Protein AF-A0A179B3Q0-F1 (afdb_monomer_lite)

Foldseek 3Di:
DDPVVLVVVLVVLLVVLVVLLVLLVVLLVLLLVLQVVCDPPPASDNPPCPPPCVVPVVVVVVNLVSLLVSLLSLVVLVVVLVVVLVVLVVSLVVLVVDDDPDVVVSVVSVVSSVVSNVSSDRDRHRNNVVSVVVQVPPPPSVVVNVVSVVVVPPPDDPDDDDDDDDDDDD

Sequence (170 aa):
MDKDQFRRQVAELVKAGDKYEDAQNELSFAVGQSCKDLQSNGVCAPSSDDDRWSNLDELRHLRTPVHTSLVAVDKELKHVSEQQHKVIADLRASLSSFEFRDDAERNEFVKILDKLDRKFTYVSPEGMNLIGNVLSKTPGFDSLIDGIHSSSSAQGPKGSGQGQKSAGGK

Structure (mmCIF, N/CA/C/O backbone):
data_AF-A0A179B3Q0-F1
#
_entry.id   AF-A0A179B3Q0-F1
#
loop_
_atom_site.group_PDB
_atom_site.id
_atom_site.type_symbol
_atom_site.label_atom_id
_atom_site.label_alt_id
_atom_site.label_comp_id
_atom_site.label_asym_id
_atom_site.label_entity_id
_atom_site.label_seq_id
_atom_site.pdbx_PDB_ins_code
_atom_site.Cartn_x
_atom_site.Cartn_y
_atom_site.Cartn_z
_atom_site.occupancy
_atom_site.B_iso_or_equiv
_atom_site.auth_seq_id
_atom_site.auth_comp_id
_atom_site.auth_asym_id
_atom_site.auth_atom_id
_atom_site.pdbx_PDB_model_num
ATOM 1 N N . MET A 1 1 ? -5.591 -9.766 24.129 1.00 78.62 1 MET A N 1
ATOM 2 C CA . MET A 1 1 ? -4.928 -8.481 23.829 1.00 78.62 1 MET A CA 1
ATOM 3 C C . MET A 1 1 ? -5.637 -7.400 24.617 1.00 78.62 1 MET A C 1
ATOM 5 O O . MET A 1 1 ? -6.854 -7.477 24.705 1.00 78.62 1 MET A O 1
ATOM 9 N N . ASP A 1 2 ? -4.923 -6.469 25.244 1.00 84.38 2 ASP A N 1
ATOM 10 C CA . ASP A 1 2 ? -5.567 -5.375 25.982 1.00 84.38 2 ASP A CA 1
ATOM 11 C C . ASP A 1 2 ? -5.894 -4.176 25.070 1.00 84.38 2 ASP A C 1
ATOM 13 O O . ASP A 1 2 ? -5.406 -4.067 23.939 1.00 84.38 2 ASP A O 1
ATOM 17 N N . LYS A 1 3 ? -6.752 -3.275 25.560 1.00 83.38 3 LYS A N 1
ATOM 18 C CA . LYS A 1 3 ? -7.259 -2.125 24.798 1.00 83.38 3 LYS A CA 1
ATOM 19 C C . LYS A 1 3 ? -6.173 -1.094 24.466 1.00 83.38 3 LYS A C 1
ATOM 21 O O . LYS A 1 3 ? -6.235 -0.464 23.410 1.00 83.38 3 LYS A O 1
ATOM 26 N N . ASP A 1 4 ? -5.162 -0.932 25.313 1.00 87.81 4 ASP A N 1
ATOM 27 C CA . ASP A 1 4 ? -4.078 0.030 25.084 1.00 87.81 4 ASP A CA 1
ATOM 28 C C . ASP A 1 4 ? -3.059 -0.511 24.078 1.00 87.81 4 ASP A C 1
ATOM 30 O O . ASP A 1 4 ? -2.545 0.219 23.228 1.00 87.81 4 ASP A O 1
ATOM 34 N N . GLN A 1 5 ? -2.785 -1.812 24.122 1.00 88.56 5 GLN A N 1
ATOM 35 C CA . GLN A 1 5 ? -2.051 -2.536 23.094 1.00 88.56 5 GLN A CA 1
ATOM 36 C C . GLN A 1 5 ? -2.781 -2.450 21.750 1.00 88.56 5 GLN A C 1
ATOM 38 O O . GLN A 1 5 ? -2.137 -2.168 20.742 1.00 88.56 5 GLN A O 1
ATOM 43 N N . PHE A 1 6 ? -4.109 -2.596 21.735 1.00 90.88 6 PHE A N 1
ATOM 44 C CA . PHE A 1 6 ? -4.926 -2.402 20.534 1.00 90.88 6 PHE A CA 1
ATOM 45 C C . PHE A 1 6 ? -4.798 -1.013 19.941 1.00 90.88 6 PHE A C 1
ATOM 47 O O . PHE A 1 6 ? -4.459 -0.871 18.768 1.00 90.88 6 PHE A O 1
ATOM 54 N N . ARG A 1 7 ? -4.987 0.017 20.760 1.00 91.06 7 ARG A N 1
ATOM 55 C CA . ARG A 1 7 ? -4.857 1.407 20.318 1.00 91.06 7 ARG A CA 1
ATOM 56 C C . ARG A 1 7 ? -3.471 1.703 19.753 1.00 91.06 7 ARG A C 1
ATOM 58 O O . ARG A 1 7 ? -3.370 2.346 18.713 1.00 91.06 7 ARG A O 1
ATOM 65 N N . ARG A 1 8 ? -2.414 1.195 20.395 1.00 93.56 8 ARG A N 1
ATOM 66 C CA . ARG A 1 8 ? -1.037 1.329 19.897 1.00 93.56 8 ARG A CA 1
ATOM 67 C C . ARG A 1 8 ? -0.837 0.625 18.560 1.00 93.56 8 ARG A C 1
ATOM 69 O O . ARG A 1 8 ? -0.287 1.234 17.653 1.00 93.56 8 ARG A O 1
ATOM 76 N N . GLN A 1 9 ? -1.312 -0.611 18.412 1.00 93.88 9 GLN A N 1
ATOM 77 C CA . GLN A 1 9 ? -1.194 -1.339 17.146 1.00 93.88 9 GLN A CA 1
ATOM 78 C C . GLN A 1 9 ? -1.946 -0.644 16.012 1.00 93.88 9 GLN A C 1
ATOM 80 O O . GLN A 1 9 ? -1.394 -0.500 14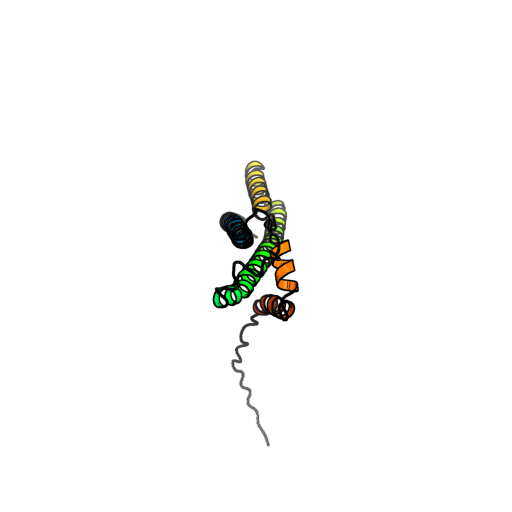.928 1.00 93.88 9 GLN A O 1
ATOM 85 N N . VAL A 1 10 ? -3.160 -0.147 16.264 1.00 94.62 10 VAL A N 1
ATOM 86 C CA . VAL A 1 10 ? -3.913 0.629 15.270 1.00 94.62 10 VAL A CA 1
ATOM 87 C C . VAL A 1 10 ? -3.160 1.906 14.885 1.00 94.62 10 VAL A C 1
ATOM 89 O O . VAL A 1 10 ? -3.060 2.207 13.702 1.00 94.62 10 VAL A O 1
ATOM 92 N N . ALA A 1 11 ? -2.589 2.637 15.847 1.00 95.44 11 ALA A N 1
ATOM 93 C CA . ALA A 1 11 ? -1.833 3.860 15.568 1.00 95.44 11 ALA A CA 1
ATOM 94 C C . ALA A 1 11 ? -0.557 3.602 14.744 1.00 95.44 11 ALA A C 1
ATOM 96 O O . ALA A 1 11 ? -0.288 4.320 13.780 1.00 95.44 11 ALA A O 1
ATOM 97 N N . GLU A 1 12 ? 0.202 2.558 15.081 1.00 96.06 12 GLU A N 1
ATOM 98 C CA . GLU A 1 12 ? 1.368 2.145 14.290 1.00 96.06 12 GLU A CA 1
ATOM 99 C C . GLU A 1 12 ? 0.959 1.709 12.883 1.00 96.06 12 GLU A C 1
ATOM 101 O O . GLU A 1 12 ? 1.621 2.060 11.906 1.00 96.06 12 GLU A O 1
ATOM 106 N N . LEU A 1 13 ? -0.171 1.012 12.761 1.00 96.06 13 LEU A N 1
ATOM 107 C CA . LEU A 1 13 ? -0.683 0.573 11.474 1.00 96.06 13 LEU A CA 1
ATOM 108 C C . LEU A 1 13 ? -1.132 1.749 10.601 1.00 96.06 13 LEU A C 1
ATOM 110 O O . LEU A 1 13 ? -0.890 1.719 9.400 1.00 96.06 13 LEU A O 1
ATOM 114 N N . VAL A 1 14 ? -1.708 2.809 11.185 1.00 97.19 14 VAL A N 1
ATOM 115 C CA . VAL A 1 14 ? -2.007 4.065 10.467 1.00 97.19 14 VAL A CA 1
ATOM 116 C C . VAL A 1 14 ? -0.740 4.654 9.859 1.00 97.19 14 VAL A C 1
ATOM 118 O O . VAL A 1 14 ? -0.693 4.894 8.655 1.00 97.19 14 VAL A O 1
ATOM 121 N N . LYS A 1 15 ? 0.316 4.797 10.663 1.00 96.25 15 LYS A N 1
ATOM 122 C CA . LYS A 1 15 ? 1.605 5.317 10.196 1.00 96.25 15 LYS A CA 1
ATOM 123 C C . LYS A 1 15 ? 2.244 4.420 9.133 1.00 96.25 15 LYS A C 1
ATOM 125 O O . LYS A 1 15 ? 2.881 4.918 8.208 1.00 96.25 15 LYS A O 1
ATOM 130 N N . ALA A 1 16 ? 2.111 3.103 9.272 1.00 95.31 16 ALA A N 1
ATOM 131 C CA . ALA A 1 16 ? 2.576 2.151 8.269 1.00 95.31 16 ALA A CA 1
ATOM 132 C C . ALA A 1 16 ? 1.769 2.261 6.966 1.00 95.31 16 ALA A C 1
ATOM 134 O O . ALA A 1 16 ? 2.358 2.185 5.894 1.00 95.31 16 ALA A O 1
ATOM 135 N N . GLY A 1 17 ? 0.457 2.492 7.056 1.00 96.62 17 GLY A N 1
ATOM 136 C CA . GLY A 1 17 ? -0.423 2.693 5.907 1.00 96.62 17 GLY A CA 1
ATOM 137 C C . GLY A 1 17 ? -0.065 3.939 5.102 1.00 96.62 17 GLY A C 1
ATOM 138 O O . GLY A 1 17 ? -0.035 3.868 3.880 1.00 96.62 17 GLY A O 1
ATOM 139 N N . ASP A 1 18 ? 0.269 5.050 5.767 1.00 96.75 18 ASP A N 1
ATOM 140 C CA . ASP A 1 18 ? 0.743 6.268 5.089 1.00 96.75 18 ASP A CA 1
ATOM 141 C C . ASP A 1 18 ? 2.034 6.001 4.301 1.00 96.75 18 ASP A C 1
ATOM 143 O O . ASP A 1 18 ? 2.117 6.285 3.112 1.00 96.75 18 ASP A O 1
ATOM 147 N N . LYS A 1 19 ? 3.013 5.344 4.934 1.00 96.31 19 LYS A N 1
ATOM 148 C CA . LYS A 1 19 ? 4.273 4.976 4.268 1.00 96.31 19 LYS A CA 1
ATOM 149 C C . LYS A 1 19 ? 4.081 3.988 3.121 1.00 96.31 19 LYS A C 1
ATOM 151 O O . LYS A 1 19 ? 4.841 4.012 2.160 1.00 96.31 19 LYS A O 1
ATOM 156 N N . TYR A 1 20 ? 3.123 3.076 3.255 1.00 97.06 20 TYR A N 1
ATOM 157 C CA . TYR A 1 20 ? 2.820 2.092 2.224 1.00 97.06 20 TYR A CA 1
ATOM 158 C C . TYR A 1 20 ? 2.219 2.757 0.981 1.00 97.06 20 TYR A C 1
ATOM 160 O O . TYR A 1 20 ? 2.630 2.457 -0.137 1.00 97.06 20 TYR A O 1
ATOM 168 N N . GLU A 1 21 ? 1.290 3.691 1.185 1.00 96.31 21 GLU A N 1
ATOM 169 C CA . GLU A 1 21 ? 0.707 4.509 0.121 1.00 96.31 21 GLU A CA 1
ATOM 170 C C . GLU A 1 21 ? 1.782 5.356 -0.581 1.00 96.31 21 GLU A C 1
ATOM 172 O O . GLU A 1 21 ? 1.861 5.353 -1.811 1.00 96.31 21 GLU A O 1
ATOM 177 N N . ASP A 1 22 ? 2.674 5.998 0.180 1.00 96.00 22 ASP A N 1
ATOM 178 C CA . ASP A 1 22 ? 3.824 6.725 -0.374 1.00 96.00 22 ASP A CA 1
ATOM 179 C C . ASP A 1 22 ? 4.720 5.805 -1.218 1.00 96.00 22 ASP A C 1
ATOM 181 O O . ASP A 1 22 ? 5.053 6.136 -2.355 1.00 96.00 22 ASP A O 1
ATOM 185 N N . ALA A 1 23 ? 5.045 4.611 -0.716 1.00 95.00 23 ALA A N 1
ATOM 186 C CA . ALA A 1 23 ? 5.873 3.647 -1.436 1.00 95.00 23 ALA A CA 1
ATOM 187 C C . ALA A 1 23 ? 5.211 3.136 -2.731 1.00 95.00 23 ALA A C 1
ATOM 189 O O . ALA A 1 23 ? 5.899 2.952 -3.737 1.00 95.00 23 ALA A O 1
ATOM 190 N N . GLN A 1 24 ? 3.886 2.940 -2.750 1.00 94.44 24 GLN A N 1
ATOM 191 C CA . GLN A 1 24 ? 3.161 2.628 -3.988 1.00 94.44 24 GLN A CA 1
ATOM 192 C C . GLN A 1 24 ? 3.238 3.773 -5.001 1.00 94.44 24 GLN A C 1
ATOM 194 O O . GLN A 1 24 ? 3.467 3.529 -6.188 1.00 94.44 24 GLN A O 1
ATOM 199 N N . ASN A 1 25 ? 3.074 5.016 -4.545 1.00 93.88 25 ASN A N 1
ATOM 200 C CA . ASN A 1 25 ? 3.167 6.194 -5.403 1.00 93.88 25 ASN A CA 1
ATOM 201 C C . ASN A 1 25 ? 4.582 6.360 -5.978 1.00 93.88 25 ASN A C 1
ATOM 203 O O . ASN A 1 25 ? 4.734 6.614 -7.174 1.00 93.88 25 ASN A O 1
ATOM 207 N N . GLU A 1 26 ? 5.615 6.162 -5.157 1.00 93.62 26 GLU A N 1
ATOM 208 C CA . GLU A 1 26 ? 7.016 6.196 -5.583 1.00 93.62 26 GLU A CA 1
ATOM 209 C C . GLU A 1 26 ? 7.332 5.096 -6.596 1.00 93.62 26 GLU A C 1
ATOM 211 O O . GLU A 1 26 ? 7.937 5.377 -7.634 1.00 93.62 26 GLU A O 1
ATOM 216 N N . LEU A 1 27 ? 6.884 3.860 -6.347 1.00 92.19 27 LEU A N 1
ATOM 217 C CA . LEU A 1 27 ? 7.059 2.764 -7.297 1.00 92.19 27 LEU A CA 1
ATOM 218 C C . LEU A 1 27 ? 6.343 3.072 -8.619 1.00 92.19 27 LEU A C 1
ATOM 220 O O . LEU A 1 27 ? 6.934 2.909 -9.685 1.00 92.19 27 LEU A O 1
ATOM 224 N N . SER A 1 28 ? 5.099 3.552 -8.561 1.00 90.56 28 SER A N 1
ATOM 225 C CA . SER A 1 28 ? 4.325 3.928 -9.747 1.00 90.56 28 SER A CA 1
ATOM 226 C C . SER A 1 28 ? 5.025 5.016 -10.564 1.00 90.56 28 SER A C 1
ATOM 228 O O . SER A 1 28 ? 5.180 4.892 -11.783 1.00 90.56 28 SER A O 1
ATOM 230 N N . PHE A 1 29 ? 5.559 6.040 -9.894 1.00 87.25 29 PHE A N 1
ATOM 231 C CA . PHE A 1 29 ? 6.360 7.075 -10.537 1.00 87.25 29 PHE A CA 1
ATOM 232 C C . PHE A 1 29 ? 7.640 6.507 -11.165 1.00 87.25 29 PHE A C 1
ATOM 234 O O . PHE A 1 29 ? 7.933 6.807 -12.323 1.00 87.25 29 PHE A O 1
ATOM 241 N N . ALA A 1 30 ? 8.387 5.669 -10.442 1.00 86.50 30 ALA A N 1
ATOM 242 C CA . ALA A 1 30 ? 9.637 5.084 -10.918 1.00 86.50 30 ALA A CA 1
ATOM 243 C C . ALA A 1 30 ? 9.425 4.169 -12.135 1.00 86.50 30 ALA A C 1
ATOM 245 O O . ALA A 1 30 ? 10.168 4.264 -13.113 1.00 86.50 30 ALA A O 1
ATOM 246 N N . VAL A 1 31 ? 8.380 3.337 -12.120 1.00 84.94 31 VAL A N 1
ATOM 247 C CA . VAL A 1 31 ? 7.977 2.512 -13.271 1.00 84.94 31 VAL A CA 1
ATOM 248 C C . VAL A 1 31 ? 7.573 3.401 -14.448 1.00 84.94 31 VAL A C 1
ATOM 250 O O . VAL A 1 31 ? 8.047 3.189 -15.566 1.00 84.94 31 VAL A O 1
ATOM 253 N N . GLY A 1 32 ? 6.783 4.449 -14.200 1.00 80.38 32 GLY A N 1
ATOM 254 C CA . GLY A 1 32 ? 6.385 5.412 -15.225 1.00 80.38 32 GLY A CA 1
ATOM 255 C C . GLY A 1 32 ? 7.570 6.133 -15.880 1.00 80.38 32 GLY A C 1
ATOM 256 O O . GLY A 1 32 ? 7.590 6.291 -17.100 1.00 80.38 32 GLY A O 1
ATOM 257 N N . GLN A 1 33 ? 8.583 6.539 -15.106 1.00 76.00 33 GLN A N 1
ATOM 258 C CA . GLN A 1 33 ? 9.818 7.129 -15.646 1.00 76.00 33 GLN A CA 1
ATOM 259 C C . GLN A 1 33 ? 10.635 6.104 -16.430 1.00 76.00 33 GLN A C 1
ATOM 261 O O . GLN A 1 33 ? 11.033 6.370 -17.561 1.00 76.00 33 GLN A O 1
ATOM 266 N N . SER A 1 34 ? 10.792 4.898 -15.881 1.00 70.38 34 SER A N 1
ATOM 267 C CA . SER A 1 34 ? 11.495 3.802 -16.546 1.00 70.38 34 SER A CA 1
ATOM 268 C C . SER A 1 34 ? 10.892 3.494 -17.923 1.00 70.38 34 SER A C 1
ATOM 270 O O . SER A 1 34 ? 11.616 3.295 -18.900 1.00 70.38 34 SER A O 1
ATOM 272 N N . CYS A 1 35 ? 9.562 3.548 -18.031 1.00 66.31 35 CYS A N 1
ATOM 273 C CA . CYS A 1 35 ? 8.837 3.438 -19.291 1.00 66.31 35 CYS A CA 1
ATOM 274 C C . CYS A 1 35 ? 8.991 4.640 -20.234 1.00 66.31 35 CYS A C 1
ATOM 276 O O . CYS A 1 35 ? 9.042 4.448 -21.449 1.00 66.31 35 CYS A O 1
ATOM 278 N N . LYS A 1 36 ? 9.051 5.873 -19.716 1.00 60.66 36 LYS A N 1
ATOM 279 C CA . LYS A 1 36 ? 9.277 7.075 -20.537 1.00 60.66 36 LYS A CA 1
ATOM 280 C C . LYS A 1 36 ? 10.667 7.068 -21.167 1.00 60.66 36 LYS A C 1
ATOM 282 O O . LYS A 1 36 ? 10.783 7.341 -22.356 1.00 60.66 36 LYS A O 1
ATOM 287 N N . ASP A 1 37 ? 11.690 6.633 -20.437 1.00 53.03 37 ASP A N 1
ATOM 288 C CA . ASP A 1 37 ? 13.046 6.458 -20.982 1.00 53.03 37 ASP A CA 1
ATOM 289 C C . ASP A 1 37 ? 13.097 5.367 -22.076 1.00 53.03 37 ASP A C 1
ATOM 291 O O . ASP A 1 37 ? 13.927 5.389 -22.995 1.00 53.03 37 ASP A O 1
ATOM 295 N N . LEU A 1 38 ? 12.161 4.412 -22.016 1.00 50.53 38 LEU A N 1
ATOM 296 C CA . LEU A 1 38 ? 11.958 3.364 -23.016 1.00 50.53 38 LEU A CA 1
ATOM 297 C C . LEU A 1 38 ? 11.230 3.850 -24.281 1.00 50.53 38 LEU A C 1
ATOM 299 O O . LEU A 1 38 ? 11.340 3.167 -25.302 1.00 50.53 38 LEU A O 1
ATOM 303 N N . GLN A 1 39 ? 10.614 5.042 -2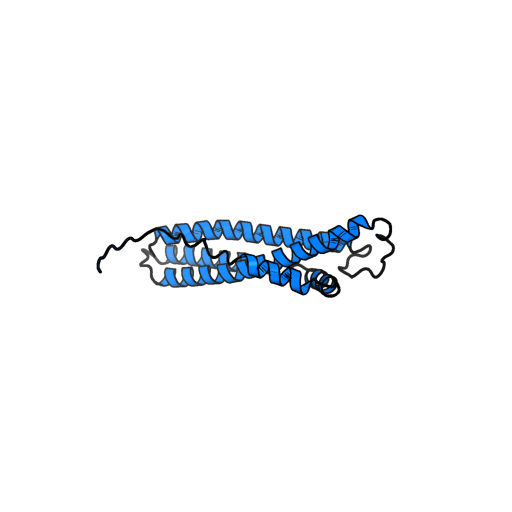4.330 1.00 47.78 39 GLN A N 1
ATOM 304 C CA . GLN A 1 39 ? 9.862 5.481 -25.515 1.00 47.78 39 GLN A CA 1
ATOM 305 C C . GLN A 1 39 ? 10.022 6.933 -25.982 1.00 47.78 39 GLN A C 1
ATOM 307 O O . GLN A 1 39 ? 9.891 7.888 -25.231 1.00 47.78 39 GLN A O 1
ATOM 312 N N . SER A 1 40 ? 10.142 7.074 -27.307 1.00 41.34 40 SER A N 1
ATOM 313 C CA . SER A 1 40 ? 9.954 8.323 -28.056 1.00 41.34 40 SER A CA 1
ATOM 314 C C . SER A 1 40 ? 8.462 8.621 -28.348 1.00 41.34 40 SER A C 1
ATOM 316 O O . SER A 1 40 ? 8.163 9.550 -29.095 1.00 41.34 40 SER A O 1
ATOM 318 N N . ASN A 1 41 ? 7.516 7.823 -27.831 1.00 40.03 41 ASN A N 1
ATOM 319 C CA . ASN A 1 41 ? 6.137 7.757 -28.339 1.00 40.03 41 ASN A CA 1
ATOM 320 C C . ASN A 1 41 ? 5.033 7.356 -27.319 1.00 40.03 41 ASN A C 1
ATOM 322 O O . ASN A 1 41 ? 3.896 7.123 -27.721 1.00 40.03 41 ASN A O 1
ATOM 326 N N . GLY A 1 42 ? 5.294 7.383 -26.003 1.00 40.56 42 GLY A N 1
ATOM 327 C CA . GLY A 1 42 ? 4.232 7.434 -24.974 1.00 40.56 42 GLY A CA 1
ATOM 328 C C . GLY A 1 42 ? 3.505 6.130 -24.591 1.00 40.56 42 GLY A C 1
ATOM 329 O O . GLY A 1 42 ? 2.490 6.181 -23.907 1.00 40.56 42 GLY A O 1
ATOM 330 N N . VAL A 1 43 ? 4.016 4.968 -24.970 1.00 41.06 43 VAL A N 1
ATOM 331 C CA . VAL A 1 43 ? 3.586 3.634 -24.524 1.00 41.06 43 VAL A CA 1
ATOM 332 C C . VAL A 1 43 ? 4.765 2.980 -23.776 1.00 41.06 43 VAL A C 1
ATOM 334 O O . VAL A 1 43 ? 5.919 3.328 -23.961 1.00 41.06 43 VAL A O 1
ATOM 337 N N . CYS A 1 44 ? 4.554 2.047 -22.863 1.00 47.34 44 CYS A N 1
ATOM 338 C CA . CYS A 1 44 ? 5.655 1.190 -22.422 1.00 47.34 44 CYS A CA 1
ATOM 339 C C . CYS A 1 44 ? 5.792 0.111 -23.519 1.00 47.34 44 CYS A C 1
ATOM 341 O O . CYS A 1 44 ? 5.064 -0.871 -23.507 1.00 47.34 44 CYS A O 1
ATOM 343 N N . ALA A 1 45 ? 6.616 0.292 -24.550 1.00 44.16 45 ALA A N 1
ATOM 344 C CA . ALA A 1 45 ? 6.885 -0.799 -25.500 1.00 44.16 45 ALA A CA 1
ATOM 345 C C . ALA A 1 45 ? 8.362 -1.152 -25.423 1.00 44.16 45 ALA A C 1
ATOM 347 O O . ALA A 1 45 ? 9.173 -0.236 -25.260 1.00 44.16 45 ALA A O 1
ATOM 348 N N . PRO A 1 46 ? 8.732 -2.439 -25.559 1.00 42.31 46 PRO A N 1
ATOM 349 C CA . PRO A 1 46 ? 10.099 -2.778 -25.903 1.00 42.31 46 PRO A CA 1
ATOM 350 C C . PRO A 1 46 ? 10.376 -2.072 -27.227 1.00 42.31 46 PRO A C 1
ATOM 352 O O . PRO A 1 46 ? 9.869 -2.476 -28.271 1.00 42.31 46 PRO A O 1
ATOM 355 N N . SER A 1 47 ? 11.073 -0.941 -27.168 1.00 41.28 47 SER A N 1
ATOM 356 C CA . SER A 1 47 ? 11.501 -0.247 -28.366 1.00 41.28 47 SER A CA 1
ATOM 357 C C . SER A 1 47 ? 12.381 -1.233 -29.116 1.00 41.28 47 SER A C 1
ATOM 359 O O . SER A 1 47 ? 13.468 -1.556 -28.651 1.00 41.28 47 SER A O 1
ATOM 361 N N . SER A 1 48 ? 11.876 -1.747 -30.238 1.00 46.06 48 SER A N 1
ATOM 362 C CA . SER A 1 48 ? 12.673 -2.530 -31.184 1.00 46.06 48 SER A CA 1
ATOM 363 C C . SER A 1 48 ? 13.798 -1.684 -31.794 1.00 46.06 48 SER A C 1
ATOM 365 O O . SER A 1 48 ? 14.659 -2.231 -32.475 1.00 46.06 48 SER A O 1
ATOM 367 N N . ASP A 1 49 ? 13.795 -0.374 -31.530 1.00 44.84 49 ASP A N 1
ATOM 368 C CA . ASP A 1 49 ? 14.876 0.541 -31.866 1.00 44.84 49 ASP A CA 1
ATOM 369 C C . ASP A 1 49 ? 15.986 0.431 -30.813 1.00 44.84 49 ASP A C 1
ATOM 371 O O . ASP A 1 49 ? 16.063 1.213 -29.858 1.00 44.84 49 ASP A O 1
ATOM 375 N N . ASP A 1 50 ? 16.852 -0.557 -31.033 1.00 51.56 50 ASP A N 1
ATOM 376 C CA . ASP A 1 50 ? 18.203 -0.696 -30.469 1.00 51.56 50 ASP A CA 1
ATOM 377 C C . ASP A 1 50 ? 19.079 0.552 -30.758 1.00 51.56 50 ASP A C 1
ATOM 379 O O . ASP A 1 50 ? 20.132 0.751 -30.158 1.00 51.56 50 ASP A O 1
ATOM 383 N N . ASP A 1 51 ? 18.632 1.449 -31.643 1.00 49.78 51 ASP A N 1
ATOM 384 C CA . ASP A 1 51 ? 19.478 2.443 -32.313 1.00 49.78 51 ASP A CA 1
ATOM 385 C C . ASP A 1 51 ? 19.687 3.762 -31.552 1.00 49.78 51 ASP A C 1
ATOM 387 O O . ASP A 1 51 ? 20.634 4.498 -31.820 1.00 49.78 51 ASP A O 1
ATOM 391 N N . ARG A 1 52 ? 18.837 4.090 -30.570 1.00 48.53 52 ARG A N 1
ATOM 392 C CA . ARG A 1 52 ? 18.944 5.373 -29.838 1.00 48.53 52 ARG A CA 1
ATOM 393 C C . ARG A 1 52 ? 19.739 5.310 -28.531 1.00 48.53 52 ARG A C 1
ATOM 395 O O . ARG A 1 52 ? 20.046 6.350 -27.958 1.00 48.53 52 ARG A O 1
ATOM 402 N N . TRP A 1 53 ? 20.116 4.105 -28.102 1.00 46.38 53 TRP A N 1
ATOM 403 C CA . TRP A 1 53 ? 20.982 3.857 -26.939 1.00 46.38 53 TRP A CA 1
ATOM 404 C C . TRP A 1 53 ? 22.232 3.033 -27.273 1.00 46.38 53 TRP A C 1
ATOM 406 O O . TRP A 1 53 ? 23.091 2.865 -26.411 1.00 46.38 53 TRP A O 1
ATOM 416 N N . SER A 1 54 ? 22.386 2.561 -28.513 1.00 50.31 54 SER A N 1
ATOM 417 C CA . SER A 1 54 ? 23.549 1.773 -28.956 1.00 50.31 54 SER A CA 1
ATOM 418 C C . SER A 1 54 ? 24.881 2.529 -28.877 1.00 50.31 54 SER A C 1
ATOM 420 O O . SER A 1 54 ? 25.929 1.894 -28.898 1.00 50.31 54 SER A O 1
ATOM 422 N N . ASN A 1 55 ? 24.862 3.857 -28.707 1.00 48.44 55 ASN A N 1
ATOM 423 C CA . ASN A 1 55 ? 26.066 4.664 -28.473 1.00 48.44 55 ASN A CA 1
ATOM 424 C C . ASN A 1 55 ? 26.490 4.778 -26.992 1.00 48.44 55 ASN A C 1
ATOM 426 O O . ASN A 1 55 ? 27.497 5.425 -26.717 1.00 48.44 55 ASN A O 1
ATOM 430 N N . LEU A 1 56 ? 25.755 4.183 -26.041 1.00 53.81 56 LEU A N 1
ATOM 431 C CA . LEU A 1 56 ? 26.066 4.210 -24.601 1.00 53.81 56 LEU A CA 1
ATOM 432 C C . LEU A 1 56 ? 25.939 2.801 -24.001 1.00 53.81 56 LEU A C 1
ATOM 434 O O . LEU A 1 56 ? 25.038 2.514 -23.208 1.00 53.81 56 LEU A O 1
ATOM 438 N N . ASP A 1 57 ? 26.835 1.902 -24.408 1.00 57.41 57 ASP A N 1
ATOM 439 C CA . ASP A 1 57 ? 26.849 0.503 -23.969 1.00 57.41 57 ASP A CA 1
ATOM 440 C C . ASP A 1 57 ? 26.895 0.379 -22.430 1.00 57.41 57 ASP A C 1
ATOM 442 O O . ASP A 1 57 ? 26.273 -0.516 -21.857 1.00 57.41 57 ASP A O 1
ATOM 446 N N . GLU A 1 58 ? 27.512 1.329 -21.714 1.00 61.59 58 GLU A N 1
ATOM 447 C CA . GLU A 1 58 ? 27.547 1.331 -20.245 1.00 61.59 58 GLU A CA 1
ATOM 448 C C . GLU A 1 58 ? 26.162 1.522 -19.598 1.00 61.59 58 GLU A C 1
ATOM 450 O O . GLU A 1 58 ? 25.865 0.909 -18.570 1.00 61.59 58 GLU A O 1
ATOM 455 N N . LEU A 1 59 ? 25.270 2.314 -20.203 1.00 59.28 59 LEU A N 1
ATOM 456 C CA . LEU A 1 59 ? 23.918 2.552 -19.675 1.00 59.28 59 LEU A CA 1
ATOM 457 C C . LEU A 1 59 ? 23.007 1.330 -19.845 1.00 59.28 59 LEU A C 1
ATOM 459 O O . LEU A 1 59 ? 22.129 1.085 -19.012 1.00 59.28 59 LEU A O 1
ATOM 463 N N . ARG A 1 60 ? 23.262 0.499 -20.863 1.00 61.72 60 ARG A N 1
ATOM 464 C CA . ARG A 1 60 ? 22.569 -0.784 -21.049 1.00 61.72 60 ARG A CA 1
ATOM 465 C C . ARG A 1 60 ? 22.854 -1.758 -19.902 1.00 61.72 60 ARG A C 1
ATOM 467 O O . ARG A 1 60 ? 21.945 -2.471 -19.479 1.00 61.72 60 ARG A O 1
ATOM 474 N N . HIS A 1 61 ? 24.064 -1.735 -19.342 1.00 64.62 61 HIS A N 1
ATOM 475 C CA . HIS A 1 61 ? 24.456 -2.597 -18.221 1.00 64.62 61 HIS A CA 1
ATOM 476 C C . HIS A 1 61 ? 23.769 -2.227 -16.894 1.00 64.62 61 HIS A C 1
ATOM 478 O O . HIS A 1 61 ? 23.578 -3.095 -16.044 1.00 64.62 61 HIS A O 1
ATOM 484 N N . LEU A 1 62 ? 23.345 -0.969 -16.716 1.00 71.81 62 LEU A N 1
ATOM 485 C CA . LEU A 1 62 ? 22.633 -0.512 -15.511 1.00 71.81 62 LEU A CA 1
ATOM 486 C C . LEU A 1 62 ? 21.122 -0.773 -15.566 1.00 71.81 62 LEU A C 1
ATOM 488 O O . LEU A 1 62 ? 20.455 -0.813 -14.531 1.00 71.81 62 LEU A O 1
ATOM 492 N N . ARG A 1 63 ? 20.577 -1.002 -16.763 1.00 70.44 63 ARG A N 1
ATOM 493 C CA . ARG A 1 63 ? 19.139 -1.164 -16.985 1.00 70.44 63 ARG A CA 1
ATOM 494 C C . ARG A 1 63 ? 18.578 -2.426 -16.326 1.00 70.44 63 ARG A C 1
ATOM 496 O O . ARG A 1 63 ? 17.554 -2.367 -15.647 1.00 70.44 63 ARG A O 1
ATOM 503 N N . THR A 1 64 ? 19.258 -3.559 -16.490 1.00 70.69 64 THR A N 1
ATOM 504 C CA . THR A 1 64 ? 18.822 -4.846 -15.923 1.00 70.69 64 THR A CA 1
ATOM 505 C C . THR A 1 64 ? 18.802 -4.834 -14.387 1.00 70.69 64 THR A C 1
ATOM 507 O O . THR A 1 64 ? 17.774 -5.220 -13.820 1.00 70.69 64 THR A O 1
ATOM 510 N N . PRO A 1 65 ? 19.846 -4.341 -13.683 1.00 75.12 65 PRO A N 1
ATOM 511 C CA . PRO A 1 65 ? 19.794 -4.156 -12.232 1.00 75.12 65 PRO A CA 1
ATOM 512 C C . PRO A 1 65 ? 18.646 -3.251 -11.764 1.00 75.12 65 PRO A C 1
ATOM 514 O O . PRO A 1 65 ? 17.952 -3.600 -10.813 1.00 75.12 65 PRO A O 1
ATOM 517 N N . VAL A 1 66 ? 18.395 -2.123 -12.441 1.00 80.31 66 VAL A N 1
ATOM 518 C CA . VAL A 1 66 ? 17.306 -1.197 -12.072 1.00 80.31 66 VAL A CA 1
ATOM 519 C C . VAL A 1 66 ? 15.938 -1.862 -12.216 1.00 80.31 66 VAL A C 1
ATOM 521 O O . VAL A 1 66 ? 15.141 -1.851 -11.281 1.00 80.31 66 VAL A O 1
ATOM 524 N N . HIS A 1 67 ? 15.670 -2.489 -13.359 1.00 79.12 67 HIS A N 1
ATOM 525 C CA . HIS A 1 67 ? 14.411 -3.188 -13.598 1.00 79.12 67 HIS A CA 1
ATOM 526 C C . HIS A 1 67 ? 14.202 -4.371 -12.641 1.00 79.12 67 HIS A C 1
ATOM 528 O O . HIS A 1 67 ? 13.086 -4.584 -12.171 1.00 79.12 67 HIS A O 1
ATOM 534 N N . THR A 1 68 ? 15.268 -5.101 -12.296 1.00 80.81 68 THR A N 1
ATOM 535 C CA . THR A 1 68 ? 15.207 -6.162 -11.277 1.00 80.81 68 THR A CA 1
ATOM 536 C C . THR A 1 68 ? 14.806 -5.591 -9.921 1.00 80.81 68 THR A C 1
ATOM 538 O O . THR A 1 68 ? 13.918 -6.139 -9.271 1.00 80.81 68 THR A O 1
ATOM 541 N N . SER A 1 69 ? 15.413 -4.475 -9.510 1.00 84.81 69 SER A N 1
ATOM 542 C CA . SER A 1 69 ? 15.070 -3.799 -8.256 1.00 84.81 69 SER A CA 1
ATOM 543 C C . SER A 1 69 ? 13.615 -3.334 -8.238 1.00 84.81 69 SER A C 1
ATOM 545 O O . SER A 1 69 ? 12.940 -3.524 -7.232 1.00 84.81 69 SER A O 1
ATOM 547 N N . LEU A 1 70 ? 13.095 -2.801 -9.350 1.00 88.81 70 LEU A N 1
ATOM 548 C CA . LEU A 1 70 ? 11.677 -2.443 -9.455 1.00 88.81 70 LEU A CA 1
ATOM 549 C C . LEU A 1 70 ? 10.783 -3.673 -9.246 1.00 88.81 70 LEU A C 1
ATOM 551 O O . LEU A 1 70 ? 9.857 -3.613 -8.442 1.00 88.81 70 LEU A O 1
ATOM 555 N N . VAL A 1 71 ? 11.082 -4.805 -9.899 1.00 87.81 71 VAL A N 1
ATOM 556 C CA . VAL A 1 71 ? 10.319 -6.061 -9.731 1.00 87.81 71 VAL A CA 1
ATOM 557 C C . VAL A 1 71 ? 10.388 -6.589 -8.303 1.00 87.81 71 VAL A C 1
ATOM 559 O O . VAL A 1 71 ? 9.386 -7.076 -7.781 1.00 87.81 71 VAL A O 1
ATOM 562 N N . ALA A 1 72 ? 11.543 -6.479 -7.655 1.00 88.75 72 ALA A N 1
ATOM 563 C CA . ALA A 1 72 ? 11.702 -6.865 -6.261 1.00 88.75 72 ALA A CA 1
ATOM 564 C C . ALA A 1 72 ? 10.824 -6.012 -5.332 1.00 88.75 72 ALA A C 1
ATOM 566 O O . ALA A 1 72 ? 10.106 -6.560 -4.499 1.00 88.75 72 ALA A O 1
ATOM 567 N N . VAL A 1 73 ? 10.835 -4.688 -5.515 1.00 91.50 73 VAL A N 1
ATOM 568 C CA . VAL A 1 73 ? 10.021 -3.750 -4.726 1.00 91.50 73 VAL A CA 1
ATOM 569 C C . VAL A 1 73 ? 8.527 -3.981 -4.958 1.00 91.50 73 VAL A C 1
ATOM 571 O O . VAL A 1 73 ? 7.764 -4.008 -3.999 1.00 91.50 73 VAL A O 1
ATOM 574 N N . ASP A 1 74 ? 8.103 -4.211 -6.200 1.00 92.81 74 ASP A N 1
ATOM 575 C CA . ASP A 1 74 ? 6.708 -4.517 -6.541 1.00 92.81 74 ASP A CA 1
ATOM 576 C C . ASP A 1 74 ? 6.199 -5.786 -5.842 1.00 92.81 74 ASP A C 1
ATOM 578 O O . ASP A 1 74 ? 5.129 -5.787 -5.226 1.00 92.81 74 ASP A O 1
ATOM 582 N N . LYS A 1 75 ? 7.007 -6.852 -5.856 1.00 92.75 75 LYS A N 1
ATOM 583 C CA . LYS A 1 75 ? 6.705 -8.091 -5.129 1.00 92.75 75 LYS A CA 1
ATOM 584 C C . LYS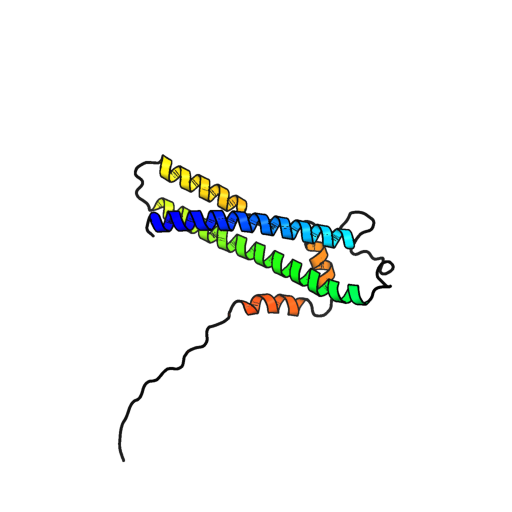 A 1 75 ? 6.649 -7.878 -3.621 1.00 92.75 75 LYS A C 1
ATOM 586 O O . LYS A 1 75 ? 5.749 -8.416 -2.977 1.00 92.75 75 LYS A O 1
ATOM 591 N N . GLU A 1 76 ? 7.577 -7.104 -3.067 1.00 94.69 76 GLU A N 1
ATOM 592 C CA . GLU A 1 76 ? 7.597 -6.810 -1.635 1.00 94.69 76 GLU A CA 1
ATOM 593 C C . GLU A 1 76 ? 6.375 -5.983 -1.220 1.00 94.69 76 GLU A C 1
ATOM 595 O O . GLU A 1 76 ? 5.719 -6.312 -0.237 1.00 94.69 76 GLU A O 1
ATOM 600 N N . LEU A 1 77 ? 5.976 -4.975 -2.002 1.00 95.75 77 LEU A N 1
ATOM 601 C CA . LEU A 1 77 ? 4.761 -4.202 -1.728 1.00 95.75 77 LEU A CA 1
ATOM 602 C C . LEU A 1 77 ? 3.498 -5.062 -1.794 1.00 95.75 77 LEU A C 1
ATOM 604 O O . LEU A 1 77 ? 2.581 -4.867 -0.988 1.00 95.75 77 LEU A O 1
ATOM 608 N N . LYS A 1 78 ? 3.441 -6.032 -2.709 1.00 96.69 78 LYS A N 1
ATOM 609 C CA . LYS A 1 78 ? 2.362 -7.022 -2.725 1.00 96.69 78 LYS A CA 1
ATOM 610 C C . LYS A 1 78 ? 2.392 -7.903 -1.473 1.00 96.69 78 LYS A C 1
ATOM 612 O O . LYS A 1 78 ? 1.355 -8.116 -0.850 1.00 96.69 78 LYS A O 1
ATOM 617 N N . HIS A 1 79 ? 3.568 -8.379 -1.072 1.00 96.00 79 HIS A N 1
ATOM 618 C CA . HIS A 1 79 ? 3.716 -9.211 0.118 1.00 96.00 79 HIS A CA 1
ATOM 619 C C . HIS A 1 79 ? 3.310 -8.468 1.398 1.00 96.00 79 HIS A C 1
ATOM 621 O O . HIS A 1 79 ? 2.543 -8.992 2.206 1.00 96.00 79 HIS A O 1
ATOM 627 N N . VAL A 1 80 ? 3.766 -7.225 1.555 1.00 96.19 80 VAL A N 1
ATOM 628 C CA . VAL A 1 80 ? 3.398 -6.353 2.674 1.00 96.19 80 VAL A CA 1
ATOM 629 C C . VAL A 1 80 ? 1.888 -6.117 2.692 1.00 96.19 80 VAL A C 1
ATOM 631 O O . VAL A 1 80 ? 1.288 -6.250 3.753 1.00 96.19 80 VAL A O 1
ATOM 634 N N . SER A 1 81 ? 1.248 -5.851 1.547 1.00 97.50 81 SER A N 1
ATOM 635 C CA . SER A 1 81 ? -0.220 -5.745 1.462 1.00 97.50 81 SER A CA 1
ATOM 636 C C . SER A 1 81 ? -0.917 -6.981 2.037 1.00 97.50 81 SER A C 1
ATOM 638 O O . SER A 1 81 ? -1.737 -6.870 2.950 1.00 97.50 81 SER A O 1
ATOM 640 N N . GLU A 1 82 ? -0.537 -8.175 1.576 1.00 97.69 82 GLU A N 1
ATOM 641 C CA . GLU A 1 82 ? -1.117 -9.440 2.038 1.00 97.69 82 GLU A CA 1
ATOM 642 C C . GLU A 1 82 ? -0.901 -9.668 3.543 1.00 97.69 82 GLU A C 1
ATOM 644 O O . GLU A 1 82 ? -1.798 -10.155 4.237 1.00 97.69 82 GLU A O 1
ATOM 649 N N . GLN A 1 83 ? 0.279 -9.321 4.065 1.00 97.56 83 GLN A N 1
ATOM 650 C CA . GLN A 1 83 ? 0.570 -9.403 5.495 1.00 97.56 83 GLN A CA 1
ATOM 651 C C . GLN A 1 83 ? -0.288 -8.426 6.306 1.00 97.56 83 GLN A C 1
ATOM 653 O O . GLN A 1 83 ? -0.888 -8.824 7.305 1.00 97.56 83 GLN A O 1
ATOM 658 N N . GLN A 1 84 ? -0.381 -7.165 5.883 1.00 97.12 84 GLN A N 1
ATOM 659 C CA . GLN A 1 84 ? -1.110 -6.144 6.632 1.00 97.12 84 GLN A CA 1
ATOM 660 C C . GLN A 1 84 ? -2.623 -6.374 6.589 1.00 97.12 84 GLN A C 1
ATOM 662 O O . GLN A 1 84 ? -3.285 -6.178 7.604 1.00 97.12 84 GLN A O 1
ATOM 667 N N . HIS A 1 85 ? -3.176 -6.915 5.498 1.00 98.00 85 HIS A N 1
ATOM 668 C CA . HIS A 1 85 ? -4.576 -7.353 5.473 1.00 98.00 85 HIS A CA 1
ATOM 669 C C . HIS A 1 85 ? -4.877 -8.447 6.511 1.00 98.00 85 HIS A C 1
ATOM 671 O O . HIS A 1 85 ? -5.938 -8.417 7.138 1.00 98.00 85 HIS A O 1
ATOM 677 N N . LYS A 1 86 ? -3.946 -9.382 6.755 1.00 97.06 86 LYS A N 1
ATOM 678 C CA . LYS A 1 86 ? -4.099 -10.386 7.826 1.00 97.06 86 LYS A CA 1
ATOM 679 C C . LYS A 1 86 ? -4.091 -9.731 9.204 1.00 97.06 86 LYS A C 1
ATOM 681 O O . LYS A 1 86 ? -4.985 -9.994 10.000 1.00 97.06 86 LYS A O 1
ATOM 686 N N . VAL A 1 87 ? -3.150 -8.817 9.449 1.00 95.81 87 VAL A N 1
ATOM 687 C CA . VAL A 1 87 ? -3.093 -8.052 10.706 1.00 95.81 87 VAL A CA 1
ATOM 688 C C . VAL A 1 87 ? -4.392 -7.269 10.929 1.00 95.81 87 VAL A C 1
ATOM 690 O O . VAL A 1 87 ? -4.944 -7.292 12.026 1.00 95.81 87 VAL A O 1
ATOM 693 N N . ILE A 1 88 ? -4.934 -6.621 9.896 1.00 96.44 88 ILE A N 1
ATOM 694 C CA . ILE A 1 88 ? -6.211 -5.896 9.976 1.00 96.44 88 ILE A CA 1
ATOM 695 C C . ILE A 1 88 ? -7.368 -6.847 10.287 1.00 96.44 88 ILE A C 1
ATOM 697 O O . ILE A 1 88 ? -8.221 -6.511 11.109 1.00 96.44 88 ILE A O 1
ATOM 701 N N . ALA A 1 89 ? -7.412 -8.027 9.667 1.00 95.69 89 ALA A N 1
ATOM 702 C CA . ALA A 1 89 ? -8.427 -9.035 9.961 1.00 95.69 89 ALA A CA 1
ATOM 703 C C . ALA A 1 89 ? -8.353 -9.509 11.424 1.00 95.69 89 ALA A C 1
ATOM 705 O O . ALA A 1 89 ? -9.382 -9.558 12.101 1.00 95.69 89 ALA A O 1
ATOM 706 N N . ASP A 1 90 ? -7.148 -9.756 11.942 1.00 94.00 90 ASP A N 1
ATOM 707 C CA . ASP A 1 90 ? -6.924 -10.138 13.340 1.00 94.00 90 ASP A CA 1
ATOM 708 C C . ASP A 1 90 ? -7.323 -9.016 14.312 1.00 94.00 90 ASP A C 1
ATOM 710 O O . ASP A 1 90 ? -7.922 -9.268 15.365 1.00 94.00 90 ASP A O 1
ATOM 714 N N . LEU A 1 91 ? -7.059 -7.755 13.951 1.00 93.81 91 LEU A N 1
ATOM 715 C CA . LEU A 1 91 ? -7.507 -6.587 14.711 1.00 93.81 91 LEU A CA 1
ATOM 716 C C . LEU A 1 91 ? -9.035 -6.458 14.696 1.00 93.81 91 LEU A C 1
ATOM 718 O O . LEU A 1 91 ? -9.630 -6.227 15.748 1.00 93.81 91 LEU A O 1
ATOM 722 N N . ARG A 1 92 ? -9.693 -6.655 13.546 1.00 93.88 92 ARG A N 1
ATOM 723 C CA . ARG A 1 92 ? -11.165 -6.665 13.440 1.00 93.88 92 ARG A CA 1
ATOM 724 C C . ARG A 1 92 ? -11.776 -7.776 14.302 1.00 93.88 92 ARG A C 1
ATOM 726 O O . ARG A 1 92 ? -12.745 -7.526 15.019 1.00 93.88 92 ARG A O 1
ATOM 733 N N . ALA A 1 93 ? -11.191 -8.974 14.290 1.00 91.31 93 ALA A N 1
ATOM 734 C CA . ALA A 1 93 ? -11.619 -10.080 15.145 1.00 91.31 93 ALA A CA 1
ATOM 735 C C . ALA A 1 93 ? -11.425 -9.742 16.632 1.00 91.31 93 ALA A C 1
ATOM 737 O O . ALA A 1 93 ? -12.346 -9.911 17.432 1.00 91.31 93 ALA A O 1
ATOM 738 N N . SER A 1 94 ? -10.274 -9.175 16.997 1.00 90.31 94 SER A N 1
ATOM 739 C CA . SER A 1 94 ? -9.983 -8.741 18.369 1.00 90.31 94 SER A CA 1
ATOM 740 C C . SER A 1 94 ? -10.955 -7.662 18.849 1.00 90.31 94 SER A C 1
ATOM 742 O O . SER A 1 94 ? -11.412 -7.713 19.990 1.00 90.31 94 SER A O 1
ATOM 744 N N . LEU A 1 95 ? -11.351 -6.738 17.969 1.00 88.94 95 LEU A N 1
ATOM 745 C CA . LEU A 1 95 ? -12.338 -5.702 18.268 1.00 88.94 95 LEU A CA 1
ATOM 746 C C . LEU A 1 95 ? -13.693 -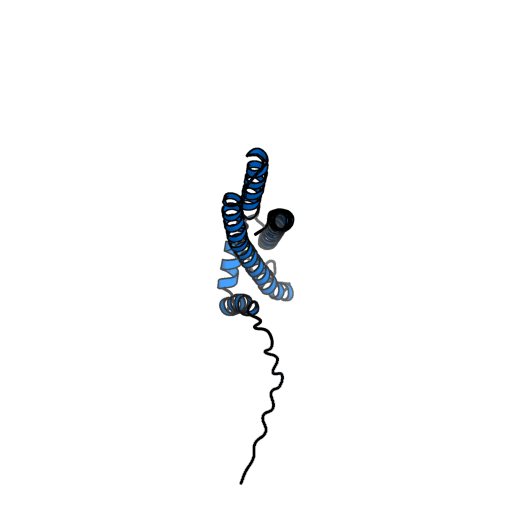6.296 18.686 1.00 88.94 95 LEU A C 1
ATOM 748 O O . LEU A 1 95 ? -14.380 -5.713 19.517 1.00 88.94 95 LEU A O 1
ATOM 752 N N . SER A 1 96 ? -14.084 -7.464 18.164 1.00 81.19 96 SER A N 1
ATOM 753 C CA . SER A 1 96 ? -15.331 -8.128 18.576 1.00 81.19 96 SER A CA 1
ATOM 754 C C . SER A 1 96 ? -15.306 -8.619 20.030 1.00 81.19 96 SER A C 1
ATOM 756 O O . SER A 1 96 ? -16.357 -8.673 20.664 1.00 81.19 96 SER A O 1
ATOM 758 N N . SER A 1 97 ? -14.113 -8.906 20.565 1.00 81.38 97 SER A N 1
ATOM 759 C CA . SER A 1 97 ? -13.904 -9.500 21.892 1.00 81.38 97 SER A CA 1
ATOM 760 C C . SER A 1 97 ? -13.841 -8.495 23.046 1.00 81.38 97 SER A C 1
ATOM 762 O O . SER A 1 97 ? -13.790 -8.902 24.205 1.00 81.38 97 SER A O 1
ATOM 764 N N . PHE A 1 98 ? -13.820 -7.192 22.758 1.00 81.19 98 PHE A N 1
ATOM 765 C CA . PHE A 1 98 ? -13.711 -6.163 23.790 1.00 81.19 98 PHE A CA 1
ATOM 766 C C . PHE A 1 98 ? -15.075 -5.717 24.320 1.00 81.19 98 PHE A C 1
ATOM 768 O O . PHE A 1 98 ? -16.021 -5.480 23.566 1.00 81.19 98 PHE A O 1
ATOM 775 N N . GLU A 1 99 ? -15.128 -5.533 25.638 1.00 77.25 99 GLU A N 1
ATOM 776 C CA . GLU A 1 99 ? -16.181 -4.796 26.330 1.00 77.25 99 GLU A CA 1
ATOM 777 C C . GLU A 1 99 ? -15.960 -3.296 26.077 1.00 77.25 99 GLU A C 1
ATOM 779 O O . GLU A 1 99 ? -14.949 -2.718 26.494 1.00 77.25 99 GLU A O 1
ATOM 784 N N . PHE A 1 100 ? -16.885 -2.659 25.358 1.00 73.12 100 PHE A N 1
ATOM 785 C CA . PHE A 1 100 ? -16.864 -1.213 25.136 1.00 73.12 100 PHE A CA 1
ATOM 786 C C . PHE A 1 100 ? -17.864 -0.530 26.051 1.00 73.12 100 PHE A C 1
ATOM 788 O O . PHE A 1 100 ? -18.913 -1.079 26.374 1.00 73.12 100 PHE A O 1
ATOM 795 N N . ARG A 1 101 ? -17.542 0.707 26.433 1.00 69.62 101 ARG A N 1
ATOM 796 C CA . ARG A 1 101 ? -18.454 1.538 27.219 1.00 69.62 101 ARG A CA 1
ATOM 797 C C . ARG A 1 101 ? -19.657 1.995 26.385 1.00 69.62 101 ARG A C 1
ATOM 799 O O . ARG A 1 101 ? -20.724 2.219 26.946 1.00 69.62 101 ARG A O 1
ATOM 806 N N . ASP A 1 102 ? -19.470 2.126 25.072 1.00 78.88 102 ASP A N 1
ATOM 807 C CA . ASP A 1 102 ? -20.492 2.472 24.089 1.00 78.88 102 ASP A CA 1
ATOM 808 C C . ASP A 1 102 ? -20.127 1.927 22.691 1.00 78.88 102 ASP A C 1
ATOM 810 O O . ASP A 1 102 ? -18.969 1.609 22.403 1.00 78.88 102 ASP A O 1
ATOM 814 N N . ASP A 1 103 ? -21.123 1.826 21.806 1.00 84.31 103 ASP A N 1
ATOM 815 C CA . ASP A 1 103 ? -20.926 1.367 20.424 1.00 84.31 103 ASP A CA 1
ATOM 816 C C . ASP A 1 103 ? -20.257 2.419 19.524 1.00 84.31 103 ASP A C 1
ATOM 818 O O . ASP A 1 103 ? -19.755 2.082 18.447 1.00 84.31 103 ASP A O 1
ATOM 822 N N . ALA A 1 104 ? -20.216 3.689 19.943 1.00 87.00 104 ALA A N 1
ATOM 823 C CA . ALA A 1 104 ? -19.597 4.755 19.163 1.00 87.00 104 ALA A CA 1
ATOM 824 C C . ALA A 1 104 ? -18.074 4.577 19.113 1.00 87.00 104 ALA A C 1
ATOM 826 O O . ALA A 1 104 ? -17.496 4.612 18.026 1.00 87.00 104 ALA A O 1
ATOM 827 N N . GLU A 1 105 ? -17.445 4.278 20.251 1.00 85.75 105 GLU A N 1
ATOM 828 C CA . GLU A 1 105 ? -16.014 3.988 20.352 1.00 85.75 105 GLU A CA 1
ATOM 829 C C . GLU A 1 105 ? -15.626 2.765 19.508 1.00 85.75 105 GLU A C 1
ATOM 831 O O . GLU A 1 105 ? -14.633 2.791 18.778 1.00 85.75 105 GLU A O 1
ATOM 836 N N . ARG A 1 106 ? -16.431 1.694 19.547 1.00 88.31 106 ARG A N 1
ATOM 837 C CA . ARG A 1 106 ? -16.220 0.519 18.686 1.00 88.31 106 ARG A CA 1
ATOM 838 C C . ARG A 1 106 ? -16.260 0.919 17.209 1.00 88.31 106 ARG A C 1
ATOM 840 O O . ARG A 1 106 ? -15.389 0.526 16.434 1.00 88.31 106 ARG A O 1
ATOM 847 N N . ASN A 1 107 ? -17.259 1.709 16.820 1.00 91.06 107 ASN A N 1
ATOM 848 C CA . ASN A 1 107 ? -17.469 2.117 15.434 1.00 91.06 107 ASN A CA 1
ATOM 849 C C . ASN A 1 107 ? -16.352 3.036 14.903 1.00 91.06 107 ASN A C 1
ATOM 851 O O . ASN A 1 107 ? -16.054 3.017 13.709 1.00 91.06 107 ASN A O 1
ATOM 855 N N . GLU A 1 108 ? -15.697 3.823 15.761 1.00 92.00 108 GLU A N 1
ATOM 856 C CA . GLU A 1 108 ? -14.504 4.589 15.375 1.00 92.00 108 GLU A CA 1
ATOM 857 C C . GLU A 1 108 ? -13.364 3.670 14.931 1.00 92.00 108 GLU A C 1
ATOM 859 O O . GLU A 1 108 ? -12.794 3.873 13.856 1.00 92.00 108 GLU A O 1
ATOM 864 N N . PHE A 1 109 ? -13.076 2.616 15.698 1.00 92.69 109 PHE A N 1
ATOM 865 C CA . PHE A 1 109 ? -12.042 1.652 15.325 1.00 92.69 109 PHE A CA 1
ATOM 866 C C . PHE A 1 109 ? -12.398 0.865 14.064 1.00 92.69 109 PHE A C 1
ATOM 868 O O . PHE A 1 109 ? -11.519 0.663 13.229 1.00 92.69 109 PHE A O 1
ATOM 875 N N . VAL A 1 110 ? -13.669 0.491 13.871 1.00 94.31 110 VAL A N 1
ATOM 876 C CA . VAL A 1 110 ? -14.127 -0.129 12.612 1.00 94.31 110 VAL A CA 1
ATOM 877 C C . VAL A 1 110 ? -13.804 0.775 11.421 1.00 94.31 110 VAL A C 1
ATOM 879 O O . VAL A 1 110 ? -13.161 0.335 10.472 1.00 94.31 110 VAL A O 1
ATOM 882 N N . LYS A 1 111 ? -14.157 2.064 11.497 1.00 96.12 111 LYS A N 1
ATOM 883 C CA . LYS A 1 111 ? -13.876 3.030 10.423 1.00 96.12 111 LYS A CA 1
ATOM 884 C C . LYS A 1 111 ? -12.382 3.198 10.156 1.00 96.12 111 LYS A C 1
ATOM 886 O O . LYS A 1 111 ? -11.993 3.377 9.004 1.00 96.12 111 LYS A O 1
ATOM 891 N N . ILE A 1 112 ? -11.549 3.193 11.199 1.00 96.62 112 ILE A N 1
ATOM 892 C CA . ILE A 1 112 ? -10.092 3.286 11.042 1.00 96.62 112 ILE A CA 1
ATOM 893 C C . ILE A 1 112 ? -9.558 2.037 10.336 1.00 96.62 112 ILE A C 1
ATOM 895 O O . ILE A 1 112 ? -8.818 2.166 9.364 1.00 96.62 112 ILE A O 1
ATOM 899 N N . LEU A 1 113 ? -9.970 0.846 10.774 1.00 96.69 113 LEU A N 1
ATOM 900 C CA . LEU A 1 113 ? -9.552 -0.417 10.165 1.00 96.69 113 LEU A CA 1
ATOM 901 C C . LEU A 1 113 ? -10.012 -0.522 8.707 1.00 96.69 113 LEU A C 1
ATOM 903 O O . LEU A 1 113 ? -9.228 -0.947 7.869 1.00 96.69 113 LEU A O 1
ATOM 907 N N . ASP A 1 114 ? -11.214 -0.052 8.369 1.00 97.38 114 ASP A N 1
ATOM 908 C CA . ASP A 1 114 ? -11.697 -0.014 6.982 1.00 97.38 114 ASP A CA 1
ATOM 909 C C . ASP A 1 114 ? -10.899 0.942 6.092 1.00 97.38 114 ASP A C 1
ATOM 911 O O . ASP A 1 114 ? -10.658 0.651 4.920 1.00 97.38 114 ASP A O 1
ATOM 915 N N . LYS A 1 115 ? -10.473 2.090 6.627 1.00 97.00 115 LYS A N 1
ATOM 916 C CA . LYS A 1 115 ? -9.576 3.001 5.902 1.00 97.00 115 LYS A CA 1
ATOM 917 C C . LYS A 1 115 ? -8.205 2.368 5.683 1.00 97.00 115 LYS A C 1
ATOM 919 O O . LYS A 1 115 ? -7.658 2.496 4.593 1.00 97.00 115 LYS A O 1
ATOM 924 N N . LEU A 1 116 ? -7.669 1.691 6.697 1.00 97.44 116 LEU A N 1
ATOM 925 C CA . LEU A 1 116 ? -6.382 1.003 6.608 1.00 97.44 116 LEU A CA 1
ATOM 926 C C . LEU A 1 116 ? -6.415 -0.126 5.584 1.00 97.44 116 LEU A C 1
ATOM 928 O O . LEU A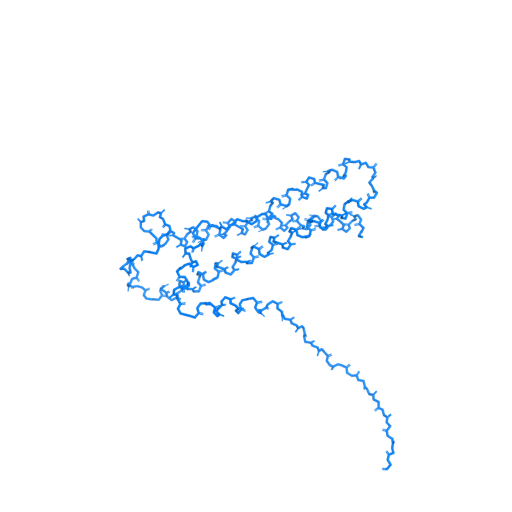 1 116 ? -5.522 -0.221 4.755 1.00 97.44 116 LEU A O 1
ATOM 932 N N . ASP A 1 117 ? -7.481 -0.918 5.589 1.00 97.00 117 ASP A N 1
ATOM 933 C CA . ASP A 1 117 ? -7.696 -2.006 4.636 1.00 97.00 117 ASP A CA 1
ATOM 934 C C . ASP A 1 117 ? -7.655 -1.488 3.190 1.00 97.00 117 ASP A C 1
ATOM 936 O O . ASP A 1 117 ? -7.001 -2.063 2.326 1.00 97.00 117 ASP A O 1
ATOM 940 N N . ARG A 1 118 ? -8.261 -0.323 2.933 1.00 96.62 118 ARG A N 1
ATOM 941 C CA . ARG A 1 118 ? -8.174 0.338 1.622 1.00 96.62 118 ARG A CA 1
ATOM 942 C C . ARG A 1 118 ? -6.769 0.860 1.315 1.00 96.62 118 ARG A C 1
ATOM 944 O O . ARG A 1 118 ? -6.318 0.687 0.191 1.00 96.62 118 ARG A O 1
ATOM 951 N N . LYS A 1 119 ? -6.069 1.464 2.284 1.00 95.56 119 LYS A N 1
ATOM 952 C CA . LYS A 1 119 ? -4.688 1.958 2.092 1.00 95.56 119 LYS A CA 1
ATOM 953 C C . LYS A 1 119 ? -3.713 0.842 1.724 1.00 95.56 119 LYS A C 1
ATOM 955 O O . LYS A 1 119 ? -2.845 1.049 0.890 1.00 95.56 119 LYS A O 1
ATOM 960 N N . PHE A 1 120 ? -3.867 -0.340 2.317 1.00 97.50 120 PHE A N 1
ATOM 961 C CA . PHE A 1 120 ? -3.018 -1.493 2.015 1.00 97.50 120 PHE A CA 1
ATOM 962 C C . PHE A 1 120 ? -3.433 -2.257 0.757 1.00 97.50 120 PHE A C 1
ATOM 964 O O . PHE A 1 120 ? -2.824 -3.278 0.453 1.00 97.50 120 PHE A O 1
ATOM 971 N N . THR A 1 121 ? -4.425 -1.784 -0.003 1.00 96.56 121 THR A N 1
ATOM 972 C CA . THR A 1 121 ? -4.801 -2.428 -1.264 1.00 96.56 121 THR A CA 1
ATOM 973 C C . THR A 1 121 ? -3.651 -2.320 -2.261 1.00 96.56 121 THR A C 1
ATOM 975 O O . THR A 1 121 ? -3.258 -1.228 -2.667 1.00 96.56 121 THR A O 1
ATOM 978 N N . TYR A 1 122 ? -3.104 -3.466 -2.667 1.00 96.31 122 TYR A N 1
ATOM 979 C CA . TYR A 1 122 ? -2.049 -3.510 -3.670 1.00 96.31 122 TYR A CA 1
ATOM 980 C C . TYR A 1 122 ? -2.588 -3.248 -5.080 1.00 96.31 122 TYR A C 1
ATOM 982 O O . TYR A 1 122 ? -3.515 -3.922 -5.536 1.00 96.31 122 TYR A O 1
ATOM 990 N N . VAL A 1 123 ? -1.958 -2.308 -5.788 1.00 94.00 123 VAL A N 1
ATOM 991 C CA . VAL A 1 123 ? -2.193 -2.042 -7.210 1.00 94.00 123 VAL A CA 1
ATOM 992 C C . VAL A 1 123 ? -0.852 -2.079 -7.934 1.00 94.00 123 VAL A C 1
ATOM 994 O O . VAL A 1 123 ? 0.045 -1.297 -7.628 1.00 94.00 123 VAL A O 1
ATOM 997 N N . SER A 1 124 ? -0.711 -2.994 -8.895 1.00 91.38 124 SER A N 1
ATOM 998 C CA . SER A 1 124 ? 0.505 -3.077 -9.708 1.00 91.38 124 SER A CA 1
ATOM 999 C C . SER A 1 124 ? 0.597 -1.861 -10.639 1.00 91.38 124 SER A C 1
ATOM 1001 O O . SER A 1 124 ? -0.393 -1.561 -11.317 1.00 91.38 124 SER A O 1
ATOM 1003 N N . PRO A 1 125 ? 1.747 -1.165 -10.705 1.00 89.19 125 PRO A N 1
ATOM 1004 C CA . PRO A 1 125 ? 1.927 -0.032 -11.604 1.00 89.19 125 PRO A CA 1
ATOM 1005 C C . PRO A 1 125 ? 1.710 -0.374 -13.081 1.00 89.19 125 PRO A C 1
ATOM 1007 O O . PRO A 1 125 ? 2.126 -1.428 -13.575 1.00 89.19 125 PRO A O 1
ATOM 1010 N N . GLU A 1 126 ? 1.142 0.572 -13.827 1.00 83.56 126 GLU A N 1
ATOM 1011 C CA . GLU A 1 126 ? 1.066 0.478 -15.285 1.00 83.56 126 GLU A CA 1
ATOM 1012 C C . GLU A 1 126 ? 2.480 0.432 -15.885 1.00 83.56 126 GLU A C 1
ATOM 1014 O O . GLU A 1 126 ? 3.311 1.296 -15.617 1.00 83.56 126 GLU A O 1
ATOM 1019 N N . GLY A 1 127 ? 2.772 -0.590 -16.693 1.00 80.56 127 GLY A N 1
ATOM 1020 C CA . GLY A 1 127 ? 4.108 -0.812 -17.259 1.00 80.56 127 GLY A CA 1
ATOM 1021 C C . GLY A 1 127 ? 4.932 -1.880 -16.543 1.00 80.56 127 GLY A C 1
ATOM 1022 O O . GLY A 1 127 ? 5.918 -2.368 -17.101 1.00 80.56 127 GLY A O 1
ATOM 1023 N N . MET A 1 128 ? 4.507 -2.324 -15.358 1.00 85.81 128 MET A N 1
ATOM 1024 C CA . MET A 1 128 ? 5.255 -3.319 -14.591 1.00 85.81 128 MET A CA 1
ATOM 1025 C C . MET A 1 128 ? 5.302 -4.693 -15.271 1.00 85.81 128 MET A C 1
ATOM 1027 O O . MET A 1 128 ? 6.336 -5.363 -15.304 1.00 85.81 128 MET A O 1
ATOM 1031 N N . ASN A 1 129 ? 4.205 -5.075 -15.924 1.00 80.94 129 ASN A N 1
ATOM 1032 C CA . ASN A 1 129 ? 4.121 -6.264 -16.774 1.00 80.94 129 ASN A CA 1
ATOM 1033 C C . ASN A 1 129 ? 5.129 -6.241 -17.937 1.00 80.94 129 ASN A C 1
ATOM 1035 O O . ASN A 1 129 ? 5.643 -7.279 -18.348 1.00 80.94 129 ASN A O 1
ATOM 1039 N N . LEU A 1 130 ? 5.426 -5.061 -18.472 1.00 76.75 130 LEU A N 1
ATOM 1040 C CA . LEU A 1 130 ? 6.332 -4.896 -19.601 1.00 76.75 130 LEU A CA 1
ATOM 1041 C C . LEU A 1 130 ? 7.787 -4.945 -19.154 1.00 76.75 130 LEU A C 1
ATOM 1043 O O . LEU A 1 130 ? 8.590 -5.596 -19.819 1.00 76.75 130 LEU A O 1
ATOM 1047 N N . ILE A 1 131 ? 8.099 -4.360 -17.994 1.00 75.88 131 ILE A N 1
ATOM 1048 C CA . ILE A 1 131 ? 9.393 -4.545 -17.327 1.00 75.88 131 ILE A CA 1
ATOM 1049 C C . ILE A 1 131 ? 9.641 -6.040 -17.074 1.00 75.88 131 ILE A C 1
ATOM 1051 O O . ILE A 1 131 ? 10.690 -6.560 -17.457 1.00 75.88 131 ILE A O 1
ATOM 1055 N N . GLY A 1 132 ? 8.652 -6.758 -16.531 1.00 75.56 132 GLY A N 1
ATOM 1056 C CA . GLY A 1 132 ? 8.732 -8.209 -16.336 1.00 75.56 132 GLY A CA 1
ATOM 1057 C C . GLY A 1 132 ? 8.972 -8.987 -17.637 1.00 75.56 132 GLY A C 1
ATOM 1058 O O . GLY A 1 132 ? 9.832 -9.865 -17.681 1.00 75.56 132 GLY A O 1
ATOM 1059 N N . ASN A 1 133 ? 8.276 -8.629 -18.721 1.00 72.62 133 ASN A N 1
ATOM 1060 C CA . ASN A 1 133 ? 8.432 -9.265 -20.036 1.00 72.62 133 ASN A CA 1
ATOM 1061 C C . ASN A 1 133 ? 9.786 -8.991 -20.712 1.00 72.62 133 ASN A C 1
ATOM 1063 O O . ASN A 1 133 ? 10.240 -9.799 -21.522 1.00 72.62 133 ASN A O 1
ATOM 1067 N N . VAL A 1 134 ? 10.413 -7.841 -20.449 1.00 69.62 134 VAL A N 1
ATOM 1068 C CA . VAL A 1 134 ? 11.771 -7.540 -20.935 1.00 69.62 134 VAL A CA 1
ATOM 1069 C C . VAL A 1 134 ? 12.796 -8.356 -20.151 1.00 69.62 134 VAL A C 1
ATOM 1071 O O . VAL A 1 134 ? 13.693 -8.959 -20.742 1.00 69.62 134 VAL A O 1
ATOM 1074 N N . LEU A 1 135 ? 12.640 -8.429 -18.830 1.00 69.62 135 LEU A N 1
ATOM 1075 C CA . LEU A 1 135 ? 13.559 -9.167 -17.972 1.00 69.62 135 LEU A CA 1
ATOM 1076 C C . LEU A 1 135 ? 13.503 -10.681 -18.202 1.00 69.62 135 LEU A C 1
ATOM 1078 O O . LEU A 1 135 ? 14.551 -11.314 -18.227 1.00 69.62 135 LEU A O 1
ATOM 1082 N N . SER A 1 136 ? 12.327 -11.264 -18.459 1.00 69.94 136 SER A N 1
ATOM 1083 C CA . SER A 1 136 ? 12.199 -12.705 -18.744 1.00 69.94 136 SER A CA 1
ATOM 1084 C C . SER A 1 136 ? 12.908 -13.150 -20.028 1.00 69.94 136 SER A C 1
ATOM 1086 O O . SER A 1 136 ? 13.226 -14.325 -20.192 1.00 69.94 136 SER A O 1
ATOM 1088 N N . LYS A 1 137 ? 13.204 -12.215 -20.937 1.00 68.81 137 LYS A N 1
ATOM 1089 C CA . LYS A 1 137 ? 14.025 -12.462 -22.132 1.00 68.81 137 LYS A CA 1
ATOM 1090 C C . LYS A 1 137 ? 15.528 -12.344 -21.852 1.00 68.81 137 LYS A C 1
ATOM 1092 O O . LYS A 1 137 ? 16.328 -12.676 -22.724 1.00 68.81 137 LYS A O 1
ATOM 1097 N N . THR A 1 138 ? 15.917 -11.880 -20.662 1.00 63.94 138 THR A N 1
ATOM 1098 C CA . THR A 1 138 ? 17.315 -11.760 -20.231 1.00 63.94 138 THR A CA 1
ATOM 1099 C C . THR A 1 138 ? 17.792 -13.083 -19.616 1.00 63.94 138 THR A C 1
ATOM 1101 O O . THR A 1 138 ? 17.219 -13.535 -18.620 1.00 63.94 138 THR A O 1
ATOM 1104 N N . PRO A 1 139 ? 18.852 -13.718 -20.152 1.00 60.31 139 PRO A N 1
ATOM 1105 C CA . PRO A 1 139 ? 19.388 -14.958 -19.594 1.00 60.31 139 PRO A CA 1
ATOM 1106 C C . PRO A 1 139 ? 19.815 -14.794 -18.125 1.00 60.31 139 PRO A C 1
ATOM 1108 O O . PRO A 1 139 ? 20.556 -13.871 -17.796 1.00 60.31 139 PRO A O 1
ATOM 1111 N N . GLY A 1 140 ? 19.374 -15.701 -17.246 1.00 62.38 140 GLY A N 1
ATOM 1112 C CA . GLY A 1 140 ? 19.753 -15.719 -15.823 1.00 62.38 140 GLY A CA 1
ATOM 1113 C C . GLY A 1 140 ? 18.850 -14.917 -14.874 1.00 62.38 140 GLY A C 1
ATOM 1114 O O . GLY A 1 140 ? 19.092 -14.927 -13.669 1.00 62.38 140 GLY A O 1
ATOM 1115 N N . PHE A 1 141 ? 17.794 -14.268 -15.377 1.00 63.12 141 PHE A N 1
ATOM 1116 C CA . PHE A 1 141 ? 16.887 -13.460 -14.556 1.00 63.12 141 PHE A CA 1
ATOM 1117 C C . PHE A 1 141 ? 16.067 -14.273 -13.538 1.00 63.12 141 PHE A C 1
ATOM 1119 O O . PHE A 1 141 ? 15.961 -13.864 -12.382 1.00 63.12 141 PHE A O 1
ATOM 1126 N N . ASP A 1 142 ? 15.553 -15.448 -13.916 1.00 58.56 142 ASP A N 1
ATOM 1127 C CA . ASP A 1 142 ? 14.739 -16.283 -13.014 1.00 58.56 142 ASP A CA 1
ATOM 1128 C C . ASP A 1 142 ? 15.492 -16.656 -11.725 1.00 58.56 142 ASP A C 1
ATOM 1130 O O . ASP A 1 142 ? 14.938 -16.586 -10.630 1.00 58.56 142 ASP A O 1
ATOM 1134 N N . SER A 1 143 ? 16.793 -16.954 -11.835 1.00 61.00 143 SER A N 1
ATOM 1135 C CA . SER A 1 143 ? 17.646 -17.273 -10.682 1.00 61.00 143 SER A CA 1
ATOM 1136 C C . SER A 1 143 ? 17.937 -16.060 -9.791 1.00 61.00 143 SER A C 1
ATOM 1138 O O . SER A 1 143 ? 18.218 -16.231 -8.605 1.00 61.00 143 SER A O 1
ATOM 1140 N N . LEU A 1 144 ? 17.899 -14.845 -10.345 1.00 59.84 144 LEU A N 1
ATOM 1141 C CA . LEU A 1 144 ? 18.160 -13.606 -9.613 1.00 59.84 144 LEU A CA 1
ATOM 1142 C C . LEU 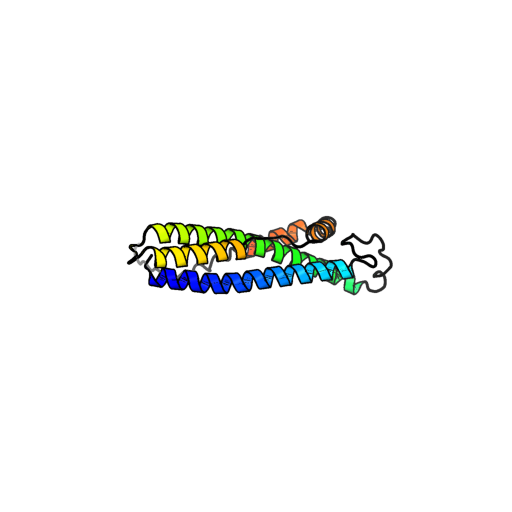A 1 144 ? 16.967 -13.237 -8.730 1.00 59.84 144 LEU A C 1
ATOM 1144 O O . LEU A 1 144 ? 17.153 -12.824 -7.589 1.00 59.84 144 LEU A O 1
ATOM 1148 N N . ILE A 1 145 ? 15.744 -13.431 -9.232 1.00 59.12 145 ILE A N 1
ATOM 1149 C CA . ILE A 1 145 ? 14.539 -13.142 -8.455 1.00 59.12 145 ILE A CA 1
ATOM 1150 C C . ILE A 1 145 ? 14.335 -14.158 -7.325 1.00 59.12 145 ILE A C 1
ATOM 1152 O O . ILE A 1 145 ? 13.952 -13.770 -6.223 1.00 59.12 145 ILE A O 1
ATOM 1156 N N . ASP A 1 146 ? 14.603 -15.443 -7.566 1.00 57.12 146 ASP A N 1
ATOM 1157 C CA . ASP A 1 146 ? 14.436 -16.500 -6.555 1.00 57.12 146 ASP A CA 1
ATOM 1158 C C . ASP A 1 146 ? 15.417 -16.328 -5.372 1.00 57.12 146 ASP A C 1
ATOM 1160 O O . ASP A 1 146 ? 15.099 -16.600 -4.209 1.00 57.12 146 ASP A O 1
ATOM 1164 N N . GLY A 1 147 ? 16.594 -15.749 -5.644 1.00 55.31 147 GLY A N 1
ATOM 1165 C CA . GLY A 1 147 ? 17.573 -15.368 -4.624 1.00 55.31 147 GLY A CA 1
ATOM 1166 C C . GLY A 1 147 ? 17.096 -14.259 -3.676 1.00 55.31 147 GLY A C 1
ATOM 1167 O O . GLY A 1 147 ? 17.472 -14.258 -2.504 1.00 55.31 147 GLY A O 1
ATOM 1168 N N . ILE A 1 148 ? 16.219 -13.357 -4.132 1.00 54.47 148 ILE A N 1
ATOM 1169 C CA . ILE A 1 148 ? 15.665 -12.273 -3.299 1.00 54.47 148 ILE A CA 1
ATOM 1170 C C . ILE A 1 148 ? 14.744 -12.855 -2.217 1.00 54.47 148 ILE A C 1
ATOM 1172 O O . ILE A 1 148 ? 14.844 -12.470 -1.051 1.00 54.47 148 ILE A O 1
ATOM 1176 N N . HIS A 1 149 ? 13.934 -13.862 -2.565 1.00 47.50 149 HIS A N 1
ATOM 1177 C CA . HIS A 1 149 ? 13.049 -14.564 -1.627 1.00 47.50 149 HIS A CA 1
ATOM 1178 C C . HIS A 1 149 ? 13.808 -15.387 -0.570 1.00 47.50 149 HIS A C 1
ATOM 1180 O O . HIS A 1 149 ? 13.318 -15.552 0.544 1.00 47.50 149 HIS A O 1
ATOM 1186 N N . SER A 1 150 ? 15.013 -15.873 -0.883 1.00 43.09 150 SER A N 1
ATOM 1187 C CA . SER A 1 150 ? 15.803 -16.726 0.022 1.00 43.09 150 SER A CA 1
ATOM 1188 C C . SER A 1 150 ? 16.567 -15.955 1.110 1.00 43.09 150 SER A C 1
ATOM 1190 O O . SER A 1 150 ? 17.090 -16.557 2.048 1.00 43.09 150 SER A O 1
ATOM 1192 N N . SER A 1 151 ? 16.638 -14.623 1.019 1.00 42.47 151 SER A N 1
ATOM 1193 C CA . SER A 1 151 ? 17.403 -13.794 1.965 1.00 42.47 151 SER A CA 1
ATOM 1194 C C . SER A 1 151 ? 16.628 -13.379 3.229 1.00 42.47 151 SER A C 1
ATOM 1196 O O . SER A 1 151 ? 17.235 -12.891 4.181 1.00 42.47 151 SER A O 1
ATOM 1198 N N . SER A 1 152 ? 15.312 -13.624 3.298 1.00 40.88 152 SER A N 1
ATOM 1199 C CA . SER A 1 152 ? 14.478 -13.275 4.463 1.00 40.88 152 SER A CA 1
ATOM 1200 C C . SER A 1 152 ? 14.402 -14.365 5.543 1.00 40.88 152 SER A C 1
ATOM 1202 O O . SER A 1 152 ? 13.896 -14.114 6.636 1.00 40.88 152 SER A O 1
ATOM 1204 N N . SER A 1 153 ? 14.982 -15.548 5.317 1.00 39.75 153 SER A N 1
ATOM 1205 C CA . SER A 1 153 ? 15.179 -16.569 6.353 1.00 39.75 153 SER A CA 1
ATOM 1206 C C . SER A 1 153 ? 16.613 -16.557 6.891 1.00 39.75 153 SER A C 1
ATOM 1208 O O . SER A 1 153 ? 17.333 -17.552 6.812 1.00 39.75 153 SER A O 1
ATOM 1210 N N . ALA A 1 154 ? 17.040 -15.433 7.472 1.00 39.34 154 ALA A N 1
ATOM 1211 C CA . ALA A 1 154 ? 18.210 -15.405 8.347 1.00 39.34 154 ALA A CA 1
ATOM 1212 C C . ALA A 1 154 ? 17.854 -16.104 9.670 1.00 39.34 154 ALA A C 1
ATOM 1214 O O . ALA A 1 154 ? 17.463 -15.489 10.663 1.00 39.34 154 ALA A O 1
ATOM 1215 N N . GLN A 1 155 ? 17.949 -17.431 9.660 1.00 37.59 155 GLN A N 1
ATOM 1216 C CA . GLN A 1 155 ? 17.938 -18.260 10.854 1.00 37.59 155 GLN A CA 1
ATOM 1217 C C . GLN A 1 155 ? 19.123 -17.821 11.725 1.00 37.59 155 GLN A C 1
ATOM 1219 O O . GLN A 1 155 ? 20.281 -17.947 11.328 1.00 37.59 155 GLN A O 1
ATOM 1224 N N . GLY A 1 156 ? 18.814 -17.224 12.879 1.00 30.20 156 GLY A N 1
ATOM 1225 C CA . GLY A 1 156 ? 19.804 -16.662 13.790 1.00 30.20 156 GLY A CA 1
ATOM 1226 C C . GLY A 1 156 ? 20.896 -17.668 14.180 1.00 30.20 156 GLY A C 1
ATOM 1227 O O . GLY A 1 156 ? 20.653 -18.880 14.202 1.00 30.20 156 GLY A O 1
ATOM 1228 N N . PRO A 1 157 ? 22.105 -17.190 14.516 1.00 37.69 157 PRO A N 1
ATOM 1229 C CA . PRO A 1 157 ? 23.188 -18.062 14.935 1.00 37.69 157 PRO A CA 1
ATOM 1230 C C . PRO A 1 157 ? 22.781 -18.770 16.233 1.00 37.69 157 PRO A C 1
ATOM 1232 O O . PRO A 1 157 ? 22.570 -18.133 17.266 1.00 37.69 157 PRO A O 1
ATOM 1235 N N . LYS A 1 158 ? 22.666 -20.104 16.195 1.00 39.25 158 LYS A N 1
ATOM 1236 C CA . LYS A 1 158 ? 22.557 -20.918 17.410 1.00 39.25 158 LYS A CA 1
ATOM 1237 C C . LYS A 1 158 ? 23.839 -20.743 18.222 1.00 39.25 158 LYS A C 1
ATOM 1239 O O . LYS A 1 158 ? 24.861 -21.368 17.943 1.00 39.25 158 LYS A O 1
ATOM 1244 N N . GLY A 1 159 ? 23.758 -19.893 19.242 1.00 34.94 159 GLY A N 1
ATOM 1245 C CA . GLY A 1 159 ? 24.733 -19.820 20.317 1.00 34.94 159 GLY A CA 1
ATOM 1246 C C . GLY A 1 159 ? 24.892 -21.196 20.957 1.00 34.94 159 GLY A C 1
ATOM 1247 O O . GLY A 1 159 ? 23.943 -21.757 21.501 1.00 34.94 159 GLY A O 1
ATOM 1248 N N . SER A 1 160 ? 26.094 -21.754 20.859 1.00 38.78 160 SER A N 1
ATOM 1249 C CA . SER A 1 160 ? 26.474 -22.989 21.541 1.00 38.78 160 SER A CA 1
ATOM 1250 C C . SER A 1 160 ? 27.172 -22.609 22.842 1.00 38.78 160 SER A C 1
ATOM 1252 O O . SER A 1 160 ? 28.377 -22.379 22.865 1.00 38.78 160 SER A O 1
ATOM 1254 N N . GLY A 1 161 ? 26.386 -22.482 23.911 1.00 35.03 161 GLY A N 1
ATOM 1255 C CA . GLY A 1 161 ? 26.856 -22.223 25.269 1.00 35.03 161 GLY A CA 1
ATOM 1256 C C . GLY A 1 161 ? 26.570 -23.404 26.198 1.00 35.03 161 GLY A C 1
ATOM 1257 O O . GLY A 1 161 ? 25.460 -23.534 26.691 1.00 35.03 161 GLY A O 1
ATOM 1258 N N . GLN A 1 162 ? 27.610 -24.215 26.417 1.00 36.66 162 GLN A N 1
ATOM 1259 C CA . GLN A 1 162 ? 28.058 -24.774 27.703 1.00 36.66 162 GLN A CA 1
ATOM 1260 C C . GLN A 1 162 ? 27.139 -25.708 28.527 1.00 36.66 162 GLN A C 1
ATOM 1262 O O . GLN A 1 162 ? 26.082 -25.334 29.019 1.00 36.66 162 GLN A O 1
ATOM 1267 N N . GLY A 1 163 ? 27.662 -26.905 28.830 1.00 31.89 163 GLY A N 1
ATOM 1268 C CA . GLY A 1 163 ? 27.143 -27.784 29.881 1.00 31.89 163 GLY A CA 1
ATOM 1269 C C . GLY A 1 163 ? 28.072 -28.965 30.172 1.00 31.89 163 GLY A C 1
ATOM 1270 O O . GLY A 1 163 ? 27.988 -29.999 29.521 1.00 31.89 163 GLY A O 1
ATOM 1271 N N . GLN A 1 164 ? 28.967 -28.792 31.150 1.00 42.88 164 GLN A N 1
ATOM 1272 C CA . GLN A 1 164 ? 29.787 -29.841 31.770 1.00 42.88 164 GLN A CA 1
ATOM 1273 C C . GLN A 1 164 ? 28.944 -31.048 32.209 1.00 42.88 164 GLN A C 1
ATOM 1275 O O . GLN A 1 164 ? 27.891 -30.844 32.807 1.00 42.88 164 GLN A O 1
ATOM 1280 N N . LYS A 1 165 ? 29.487 -32.271 32.106 1.00 39.00 165 LYS A N 1
ATOM 1281 C CA . LYS A 1 165 ? 29.332 -33.295 33.155 1.00 39.00 165 LYS A CA 1
ATOM 1282 C C . LYS A 1 165 ? 30.570 -34.189 33.252 1.00 39.00 165 LYS A C 1
ATOM 1284 O O . LYS A 1 165 ? 31.095 -34.677 32.261 1.00 39.00 165 LYS A O 1
ATOM 1289 N N . SER A 1 166 ? 31.004 -34.338 34.498 1.00 43.69 166 SER A N 1
ATOM 1290 C CA . SER A 1 166 ? 32.101 -35.156 35.008 1.00 43.69 166 SER A CA 1
ATOM 1291 C C . SER A 1 166 ? 31.606 -36.567 35.358 1.00 43.69 166 SER A C 1
ATOM 1293 O O . SER A 1 166 ? 30.508 -36.682 35.902 1.00 43.69 166 SER A O 1
ATOM 1295 N N . ALA A 1 167 ? 32.410 -37.592 35.053 1.00 40.41 167 ALA A N 1
ATOM 1296 C CA . ALA A 1 167 ? 32.521 -38.938 35.659 1.00 40.41 167 ALA A CA 1
ATOM 1297 C C . ALA A 1 167 ? 33.391 -39.778 34.691 1.00 40.41 167 ALA A C 1
ATOM 1299 O O . ALA A 1 167 ? 33.160 -39.716 33.492 1.00 40.41 167 ALA A O 1
ATOM 1300 N N . GLY A 1 168 ? 34.429 -40.537 35.043 1.00 37.69 168 GLY A N 1
ATOM 1301 C CA . GLY A 1 168 ? 34.785 -41.199 36.292 1.00 37.69 168 GLY A CA 1
ATOM 1302 C C . GLY A 1 168 ? 34.932 -42.705 36.014 1.00 37.69 168 GLY A C 1
ATOM 1303 O O . GLY A 1 168 ? 33.924 -43.366 35.799 1.00 37.69 168 GLY A O 1
ATOM 1304 N N . GLY A 1 169 ? 36.167 -43.229 36.054 1.00 40.31 169 GLY A N 1
ATOM 1305 C CA . GLY A 1 169 ? 36.504 -44.668 36.019 1.00 40.31 169 GLY A CA 1
ATOM 1306 C C . GLY A 1 169 ? 36.647 -45.259 34.606 1.00 40.31 169 GLY A C 1
ATOM 1307 O O . GLY A 1 169 ? 35.837 -44.969 33.738 1.00 40.31 169 GLY A O 1
ATOM 1308 N N . LYS A 1 170 ? 37.634 -46.104 34.303 1.00 41.19 170 LYS A N 1
ATOM 1309 C CA . LYS A 1 170 ? 38.467 -46.960 35.153 1.00 41.19 170 LYS A CA 1
ATOM 1310 C C . LYS A 1 170 ? 39.731 -47.359 34.386 1.00 41.19 170 LYS A C 1
ATOM 1312 O O . LYS A 1 170 ? 39.642 -47.404 33.140 1.00 41.19 170 LYS A O 1
#

pLDDT: mean 74.27, std 21.43, range [30.2, 98.0]

Organism: NCBI:txid2741497

Secondary structure (DSSP, 8-state):
--HHHHHHHHHHHHHHHHHHHHHHHHHHHHHHHHHHHH-SSSS----S-GGGTTT-HHHHHHHHHHHHHHHHHHHHHHHHHHHHHHHHHHHHHHHHTS--S-HHHHHHHHHHHHHHHHHT---PPTTHHHHHHHHTTSTTHHHHHHHHHGGG------------------

Radius of gyration: 24.49 Å; chains: 1; bounding box: 59×55×69 Å